Protein AF-A0A150GVY2-F1 (afdb_monomer_lite)

Foldseek 3Di:
DVQVVCQDPVNLVVVVVVPDDRCPPDRDDPDDVVVCVVCVVVVPPDPLVVVQVVVVPDDDDDDDDCPDPVCHPVVVVVSLQPRDHPCNVVVVPDDDDDD

pLDDT: mean 91.84, std 7.82, range [51.59, 98.06]

Secondary structure (DSSP, 8-state):
-HHHHHTSHHHHHHHHTTT----SSS---SS-HHHHHHHGGGTTS--HHHHHHHHHHS-------TT-STT-HHHHHHHHHT---TTHHHHHHSPP---

Structure (mmCIF, N/CA/C/O backbone):
data_AF-A0A150GVY2-F1
#
_entry.id   AF-A0A150GVY2-F1
#
loop_
_atom_site.group_PDB
_atom_site.id
_atom_site.type_symbol
_atom_site.label_atom_id
_atom_site.label_alt_id
_atom_site.label_comp_id
_atom_site.label_asym_id
_atom_site.label_entity_id
_atom_site.label_seq_id
_atom_site.pdbx_PDB_ins_code
_atom_site.Cartn_x
_atom_site.Cartn_y
_atom_site.Cartn_z
_atom_site.occupancy
_atom_site.B_iso_or_equiv
_atom_site.auth_seq_id
_atom_site.auth_comp_id
_atom_site.auth_asym_id
_atom_site.auth_atom_id
_atom_site.pdbx_PDB_model_num
ATOM 1 N N . MET A 1 1 ? -11.669 14.751 10.492 1.00 65.25 1 MET A N 1
ATOM 2 C CA . MET A 1 1 ? -13.156 14.677 10.525 1.00 65.25 1 MET A CA 1
ATOM 3 C C . MET A 1 1 ? -13.673 13.260 10.797 1.00 65.25 1 MET A C 1
ATOM 5 O O . MET A 1 1 ? -14.776 13.148 11.314 1.00 65.25 1 MET A O 1
ATOM 9 N N . ALA A 1 2 ? -12.895 12.198 10.540 1.00 89.19 2 ALA A N 1
ATOM 10 C CA . ALA A 1 2 ? -13.229 10.840 10.986 1.00 89.19 2 ALA A CA 1
ATOM 11 C C . ALA A 1 2 ? -13.054 10.657 12.506 1.00 89.19 2 ALA A C 1
ATOM 13 O O . ALA A 1 2 ? -13.892 10.038 13.151 1.00 89.19 2 ALA A O 1
ATOM 14 N N . ASP A 1 3 ? -12.035 11.286 13.090 1.00 93.75 3 ASP A N 1
ATOM 15 C CA . ASP A 1 3 ? -11.668 11.158 14.503 1.00 93.75 3 ASP A CA 1
ATOM 16 C C . ASP A 1 3 ? -12.805 11.542 15.436 1.00 93.75 3 ASP A C 1
ATOM 18 O O . ASP A 1 3 ? -13.230 10.768 16.289 1.00 93.75 3 ASP A O 1
ATOM 22 N N . ALA A 1 4 ? -13.354 12.738 15.233 1.00 94.25 4 ALA A N 1
ATOM 23 C CA . ALA A 1 4 ? -14.476 13.226 16.019 1.00 94.25 4 ALA A CA 1
ATOM 24 C C . ALA A 1 4 ? -15.708 12.319 15.881 1.00 94.25 4 ALA A C 1
ATOM 26 O O . ALA A 1 4 ? -16.406 12.095 16.864 1.00 94.25 4 ALA A O 1
ATOM 27 N N . TYR A 1 5 ? -15.959 11.779 14.683 1.00 94.81 5 TYR A N 1
ATOM 28 C CA . TYR A 1 5 ? -17.081 10.877 14.429 1.00 94.81 5 TYR A CA 1
ATOM 29 C C . TYR A 1 5 ? -16.915 9.541 15.167 1.00 94.81 5 TYR A C 1
ATOM 31 O O . TYR A 1 5 ? -17.815 9.123 15.890 1.00 94.81 5 TYR A O 1
ATOM 39 N N . LEU A 1 6 ? -15.740 8.913 15.065 1.00 93.12 6 LEU A N 1
ATOM 40 C CA . LEU A 1 6 ? -15.431 7.637 15.724 1.00 93.12 6 LEU A CA 1
ATOM 41 C C . LEU A 1 6 ? -15.375 7.753 17.255 1.00 93.12 6 LEU A C 1
ATOM 43 O O . LEU A 1 6 ? -15.538 6.764 17.968 1.00 93.12 6 LEU A O 1
ATOM 47 N N . ASN A 1 7 ? -15.219 8.971 17.772 1.00 92.19 7 ASN A N 1
ATOM 48 C CA . ASN A 1 7 ? -15.270 9.267 19.198 1.00 92.19 7 ASN A CA 1
ATOM 49 C C . ASN A 1 7 ? -16.679 9.549 19.746 1.00 92.19 7 ASN A C 1
ATOM 51 O O . ASN A 1 7 ? -16.833 9.696 20.958 1.00 92.19 7 ASN A O 1
ATOM 55 N N . GLN A 1 8 ? -17.720 9.586 18.909 1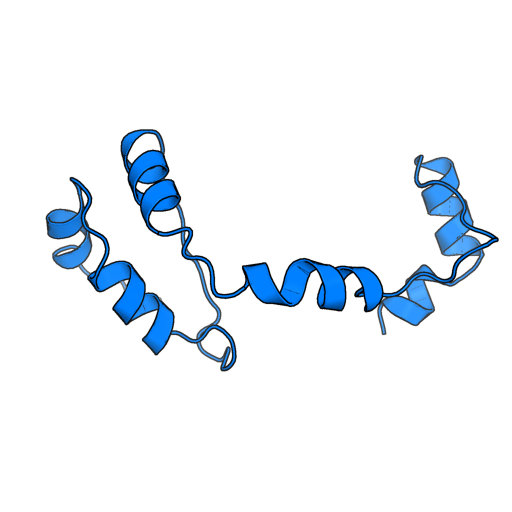.00 93.44 8 GLN A N 1
ATOM 56 C CA . GLN A 1 8 ? -19.092 9.740 19.389 1.00 93.44 8 GLN A CA 1
ATOM 57 C C . GLN A 1 8 ? -19.534 8.498 20.166 1.00 93.44 8 GLN A C 1
ATOM 59 O O . GLN A 1 8 ? -19.389 7.367 19.705 1.00 93.44 8 GLN A O 1
ATOM 64 N N . HIS A 1 9 ? -20.141 8.715 21.332 1.00 92.38 9 HIS A N 1
ATOM 65 C CA . HIS A 1 9 ? -20.577 7.639 22.223 1.00 92.38 9 HIS A CA 1
ATOM 66 C C . HIS A 1 9 ? -21.452 6.592 21.515 1.00 92.38 9 HIS A C 1
ATOM 68 O O . HIS A 1 9 ? -21.193 5.397 21.622 1.00 92.38 9 HIS A O 1
ATOM 74 N N . HIS A 1 10 ? -22.442 7.026 20.728 1.00 93.50 10 HIS A N 1
ATOM 75 C CA . HIS A 1 10 ? -23.320 6.094 20.018 1.00 93.50 10 HIS A CA 1
ATOM 76 C C . HIS A 1 10 ? -22.574 5.281 18.945 1.00 93.50 10 HIS A C 1
ATOM 78 O O . HIS A 1 10 ? -22.849 4.095 18.786 1.00 93.50 10 HIS A O 1
ATOM 84 N N . VAL A 1 11 ? -21.595 5.875 18.248 1.00 93.75 11 VAL A N 1
ATOM 85 C CA . VAL A 1 11 ? -20.758 5.168 17.261 1.00 93.75 11 VAL A CA 1
ATOM 86 C C . VAL A 1 11 ? -19.920 4.099 17.959 1.00 93.75 11 VAL A C 1
ATOM 88 O O . VAL A 1 11 ? -19.904 2.948 17.525 1.00 93.75 11 VAL A O 1
ATOM 91 N N . ARG A 1 12 ? -19.302 4.439 19.095 1.00 92.12 12 ARG A N 1
ATOM 92 C CA . ARG A 1 12 ? -18.543 3.482 19.911 1.00 92.12 12 ARG A CA 1
ATOM 93 C C . ARG A 1 12 ? -19.409 2.333 20.421 1.00 92.12 12 ARG A C 1
ATOM 95 O O . ARG A 1 12 ? -18.999 1.184 20.312 1.00 92.12 12 ARG A O 1
ATOM 102 N N . GLN A 1 13 ? -20.612 2.615 20.919 1.00 92.00 13 GLN A N 1
ATOM 103 C CA . GLN A 1 13 ? -21.542 1.576 21.372 1.00 92.00 13 GLN A CA 1
ATOM 104 C C . GLN A 1 13 ? -21.959 0.635 20.237 1.00 92.00 13 GLN A C 1
ATOM 106 O O . GLN A 1 13 ? -22.000 -0.581 20.429 1.00 92.00 13 GLN A O 1
ATOM 111 N N . MET A 1 14 ? -22.223 1.172 19.040 1.00 94.12 14 MET A N 1
ATOM 112 C CA . MET A 1 14 ? -22.542 0.343 17.876 1.00 94.12 14 MET A CA 1
ATOM 113 C C . MET A 1 14 ? -21.375 -0.566 17.480 1.00 94.12 14 MET A C 1
ATOM 115 O O . MET A 1 14 ? -21.593 -1.743 17.204 1.00 94.12 14 MET A O 1
ATOM 119 N N . LEU A 1 15 ? -20.144 -0.047 17.469 1.00 93.25 15 LEU A N 1
ATOM 120 C CA . LEU A 1 15 ? -18.948 -0.836 17.162 1.00 93.25 15 LEU A CA 1
ATOM 121 C C . LEU A 1 15 ? -18.648 -1.874 18.255 1.00 93.25 15 LEU A C 1
ATOM 123 O O . LEU A 1 15 ? -18.281 -3.004 17.932 1.00 93.25 15 LEU A O 1
ATOM 127 N N . ALA A 1 16 ? -18.897 -1.546 19.526 1.00 91.81 16 ALA A N 1
ATOM 128 C CA . ALA A 1 16 ? -18.785 -2.482 20.643 1.00 91.81 16 ALA A CA 1
ATOM 129 C C . ALA A 1 16 ? -19.743 -3.668 20.506 1.00 91.81 16 ALA A C 1
ATOM 131 O O . ALA A 1 16 ? -19.329 -4.818 20.648 1.00 91.81 16 ALA A O 1
ATOM 132 N N . ALA A 1 17 ? -20.987 -3.419 20.092 1.00 93.19 17 ALA A N 1
ATOM 133 C CA . ALA A 1 17 ? -21.937 -4.480 19.755 1.00 93.19 17 ALA A CA 1
ATOM 134 C C . ALA A 1 17 ? -21.501 -5.344 18.547 1.00 93.19 17 ALA A C 1
ATOM 136 O O . ALA A 1 17 ? -22.073 -6.408 18.310 1.00 93.19 17 ALA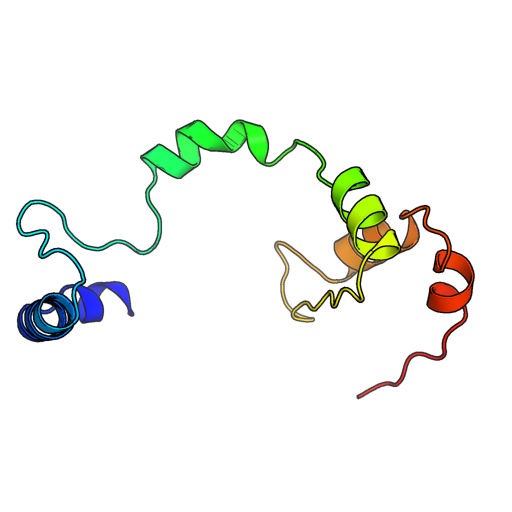 A O 1
ATOM 137 N N . LYS A 1 18 ? -20.497 -4.903 17.775 1.00 94.19 18 LYS A N 1
ATOM 138 C CA . LYS A 1 18 ? -19.877 -5.637 16.658 1.00 94.19 18 LYS A CA 1
ATOM 139 C C . LYS A 1 18 ? -18.505 -6.230 17.002 1.00 94.19 18 LYS A C 1
ATOM 141 O O . LYS A 1 18 ? -17.852 -6.766 16.112 1.00 94.19 18 LYS A O 1
ATOM 146 N N . GLY A 1 19 ? -18.090 -6.179 18.269 1.00 91.19 19 GLY A N 1
ATOM 147 C CA . GLY A 1 19 ? -16.858 -6.807 18.750 1.00 91.19 19 GLY A CA 1
ATOM 148 C C . GLY A 1 19 ? -15.621 -5.909 18.738 1.00 91.19 19 GLY A C 1
ATOM 149 O O . GLY A 1 19 ? -14.528 -6.405 18.997 1.00 91.19 19 GLY A O 1
ATOM 150 N N . VAL A 1 20 ? -15.761 -4.606 18.472 1.00 89.88 20 VAL A N 1
ATOM 151 C CA . VAL A 1 20 ? -14.669 -3.646 18.700 1.00 89.88 20 VAL A CA 1
ATOM 152 C C . VAL A 1 20 ? -14.602 -3.349 20.202 1.00 89.88 20 VAL A C 1
ATOM 154 O O . VAL A 1 20 ? -15.588 -2.853 20.740 1.00 89.8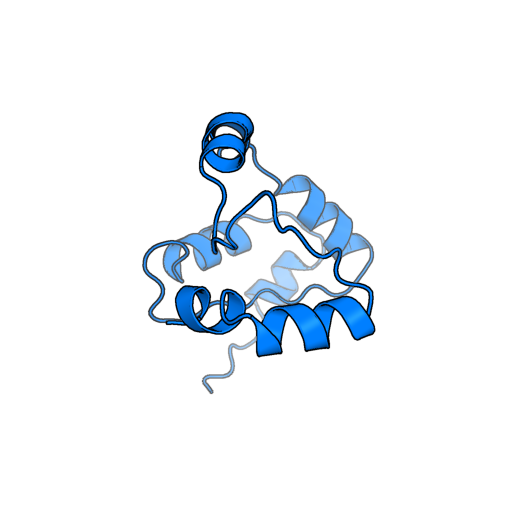8 20 VAL A O 1
ATOM 157 N N . PRO A 1 21 ? -13.497 -3.635 20.910 1.00 81.12 21 PRO A N 1
ATOM 158 C CA . PRO A 1 21 ? -13.438 -3.434 22.353 1.00 81.12 21 PRO A CA 1
ATOM 159 C C . PRO A 1 21 ? -13.801 -1.991 22.740 1.00 81.12 21 PRO A C 1
ATOM 161 O O . PRO A 1 21 ? -13.239 -1.052 22.168 1.00 81.12 21 PRO A O 1
ATOM 164 N N . PRO A 1 22 ? -14.731 -1.782 23.688 1.00 71.50 22 PRO A N 1
ATOM 165 C CA . PRO A 1 22 ? -15.027 -0.446 24.173 1.00 71.50 22 PRO A CA 1
ATOM 166 C C . PRO A 1 22 ? -13.820 0.066 24.960 1.00 71.50 22 PRO A C 1
ATOM 168 O O . PRO A 1 22 ? -13.499 -0.453 26.025 1.00 71.50 22 PRO A O 1
ATOM 171 N N . THR A 1 23 ? -13.136 1.085 24.445 1.00 68.56 23 THR A N 1
ATOM 172 C CA . THR A 1 23 ? -12.071 1.762 25.189 1.00 68.56 23 THR A CA 1
ATOM 173 C C . THR A 1 23 ? -12.648 3.014 25.841 1.00 68.56 23 THR A C 1
ATOM 175 O O . THR A 1 23 ? -12.675 4.094 25.249 1.00 68.56 23 THR A O 1
ATOM 178 N N . GLU A 1 24 ? -13.149 2.887 27.071 1.00 71.69 24 GLU A N 1
ATOM 179 C CA . GLU A 1 24 ? -13.443 4.070 27.898 1.00 71.69 24 GLU A CA 1
ATOM 180 C C . GLU A 1 24 ? -12.148 4.780 28.323 1.00 71.69 24 GLU A C 1
ATOM 182 O O . GLU A 1 24 ? -12.124 5.994 28.496 1.00 71.69 24 GLU A O 1
ATOM 187 N N . GLU A 1 25 ? -11.047 4.027 28.395 1.00 74.56 25 GLU A N 1
ATOM 188 C CA . GLU A 1 25 ? -9.737 4.490 28.859 1.00 74.56 25 GLU A CA 1
ATOM 189 C C . GLU A 1 25 ? -8.918 5.235 27.793 1.00 74.56 25 GLU A C 1
ATOM 191 O O . GLU A 1 25 ? -7.959 5.925 28.135 1.00 74.56 25 GLU A O 1
ATOM 196 N N . ARG A 1 26 ? -9.267 5.114 26.502 1.00 81.62 26 ARG A N 1
ATOM 197 C CA . ARG A 1 26 ? -8.548 5.786 25.407 1.00 81.62 26 ARG A CA 1
ATOM 198 C C . ARG A 1 26 ? -9.482 6.384 24.364 1.00 81.62 26 ARG A C 1
ATOM 200 O O . ARG A 1 26 ? -10.506 5.809 23.987 1.00 81.62 26 ARG A O 1
ATOM 207 N N . VAL A 1 27 ? -9.108 7.573 23.902 1.00 89.44 27 VAL A N 1
ATOM 208 C CA . VAL A 1 27 ? -9.748 8.261 22.779 1.00 89.44 27 VAL A CA 1
ATOM 209 C C . VAL A 1 27 ? -9.244 7.636 21.480 1.00 89.44 27 VAL A C 1
ATOM 211 O O . VAL A 1 27 ? -8.073 7.288 21.387 1.00 89.44 27 VAL A O 1
ATOM 214 N N . TRP A 1 28 ? -10.125 7.458 20.496 1.00 91.31 28 TRP A N 1
ATOM 215 C CA . TRP A 1 28 ? -9.708 7.038 19.164 1.00 91.31 28 TRP A CA 1
ATOM 216 C C . TRP A 1 28 ? -8.898 8.163 18.519 1.00 91.31 28 TRP A C 1
ATOM 218 O O . TRP A 1 28 ? -9.337 9.317 18.516 1.00 91.31 28 TRP A O 1
ATOM 228 N N . GLU A 1 29 ? -7.766 7.814 17.928 1.00 92.56 29 GLU A N 1
ATOM 229 C CA . GLU A 1 29 ? -6.945 8.685 17.092 1.00 92.56 29 GLU A CA 1
ATOM 230 C C . GLU A 1 29 ? -6.571 7.944 15.807 1.00 92.56 29 GLU A C 1
ATOM 232 O O . GLU A 1 29 ? -6.505 6.713 15.791 1.00 92.56 29 GLU A O 1
ATOM 237 N N . SER A 1 30 ? -6.365 8.677 14.710 1.00 93.75 30 SER A N 1
ATOM 238 C CA . SER A 1 30 ? -6.086 8.054 13.411 1.00 93.75 30 SER A CA 1
ATOM 239 C C . SER A 1 30 ? -4.711 7.388 13.344 1.00 93.75 30 SER A C 1
ATOM 241 O O . SER A 1 30 ? -4.550 6.413 12.613 1.00 93.75 30 SER A O 1
ATOM 243 N N . CYS A 1 31 ? -3.736 7.924 14.084 1.00 94.44 31 CYS A N 1
ATOM 244 C CA . CYS A 1 31 ? -2.358 7.446 14.140 1.00 94.44 31 CYS A CA 1
ATOM 245 C C . CYS A 1 31 ? -1.819 7.590 15.569 1.00 94.44 31 CYS A C 1
ATOM 247 O O . CYS A 1 31 ? -1.973 8.652 16.170 1.00 94.44 31 CYS A O 1
ATOM 249 N N . ASP A 1 32 ? -1.146 6.553 16.066 1.00 94.06 32 ASP A N 1
ATOM 250 C CA . ASP A 1 32 ? -0.506 6.542 17.384 1.00 94.06 32 ASP A CA 1
ATOM 251 C C . ASP A 1 32 ? 0.956 7.014 17.267 1.00 94.06 32 ASP A C 1
ATOM 253 O O . ASP A 1 32 ? 1.762 6.435 16.531 1.00 94.06 32 ASP A O 1
ATOM 257 N N . LYS A 1 33 ? 1.304 8.083 17.993 1.00 95.56 33 LYS A N 1
ATOM 258 C CA . LYS A 1 33 ? 2.652 8.680 17.960 1.00 95.56 33 LYS A CA 1
ATOM 259 C C . LYS A 1 33 ? 3.714 7.821 18.637 1.00 95.56 33 LYS A C 1
ATOM 261 O O . LYS A 1 33 ? 4.888 7.932 18.299 1.00 95.56 33 LYS A O 1
ATOM 266 N N . GLU A 1 34 ? 3.347 7.033 19.640 1.00 96.44 34 GLU A N 1
ATOM 267 C CA . GLU A 1 34 ? 4.285 6.139 20.315 1.00 96.44 34 GLU A CA 1
ATOM 268 C C . GLU A 1 34 ? 4.721 5.036 19.351 1.00 96.44 34 GLU A C 1
ATOM 270 O O . GLU A 1 34 ? 5.919 4.800 19.192 1.00 96.44 34 GLU A O 1
ATOM 275 N N . VAL A 1 35 ? 3.763 4.441 18.633 1.00 96.19 35 VAL A N 1
ATOM 276 C CA . VAL A 1 35 ? 4.044 3.441 17.594 1.00 96.19 35 VAL A CA 1
ATOM 277 C C . VAL A 1 35 ? 4.905 4.031 16.475 1.00 96.19 35 VAL A C 1
ATOM 279 O O . VAL A 1 35 ? 5.896 3.409 16.091 1.00 96.19 35 VAL A O 1
ATOM 282 N N . ASP A 1 36 ? 4.571 5.232 15.993 1.00 96.56 36 ASP A N 1
ATOM 283 C CA . ASP A 1 36 ? 5.353 5.943 14.970 1.00 96.56 36 ASP A CA 1
ATOM 284 C C . ASP A 1 36 ? 6.811 6.156 15.409 1.00 96.56 36 ASP A C 1
ATOM 286 O O . ASP A 1 36 ? 7.747 5.813 14.688 1.00 96.56 36 ASP A O 1
ATOM 290 N N . ASN A 1 37 ? 7.028 6.610 16.647 1.00 97.25 37 ASN A N 1
ATOM 291 C CA . ASN A 1 37 ? 8.373 6.812 17.186 1.00 97.25 37 ASN A CA 1
ATOM 292 C C . ASN A 1 37 ? 9.160 5.501 17.331 1.00 97.25 37 ASN A C 1
ATOM 294 O O . ASN A 1 37 ? 10.350 5.459 17.017 1.00 97.25 37 ASN A O 1
ATOM 298 N N . VAL A 1 38 ? 8.520 4.431 17.815 1.00 98.06 38 VAL A N 1
ATOM 299 C CA . VAL A 1 38 ? 9.182 3.133 18.028 1.00 98.06 38 VAL A CA 1
ATOM 300 C C . VAL A 1 38 ? 9.576 2.485 16.698 1.00 98.06 38 VAL A C 1
ATOM 302 O O . VAL A 1 38 ? 10.664 1.917 16.597 1.00 98.06 38 VAL A O 1
ATOM 305 N N . LEU A 1 39 ? 8.722 2.587 15.675 1.00 97.38 39 LEU A N 1
ATOM 306 C CA . LEU A 1 39 ? 8.939 1.965 14.364 1.00 97.38 39 LEU A CA 1
ATOM 307 C C . LEU A 1 39 ? 9.567 2.905 13.326 1.00 97.38 39 LEU A C 1
ATOM 309 O O . LEU A 1 39 ? 9.891 2.462 12.226 1.00 97.38 39 LEU A O 1
ATOM 313 N N . GLY A 1 40 ? 9.810 4.176 13.652 1.00 96.50 40 GLY A N 1
ATOM 314 C CA . GLY A 1 40 ? 10.320 5.164 12.696 1.00 96.50 40 GLY A CA 1
ATOM 315 C C . GLY A 1 40 ? 11.646 4.763 12.038 1.00 96.50 40 GLY A C 1
ATOM 316 O O . GLY A 1 40 ? 11.877 5.034 10.860 1.00 96.50 40 GLY A O 1
ATOM 317 N N . HIS A 1 41 ? 12.506 4.030 12.752 1.00 95.19 41 HIS A N 1
ATOM 318 C CA . HIS A 1 41 ? 13.759 3.509 12.193 1.00 95.19 41 HIS A CA 1
ATOM 319 C C . HIS A 1 41 ? 13.567 2.392 11.152 1.00 95.19 41 HIS A C 1
ATOM 321 O O . HIS A 1 41 ? 14.484 2.129 10.368 1.00 95.19 41 HIS A O 1
ATOM 327 N N . ASP A 1 42 ? 12.406 1.738 11.117 1.00 96.81 42 ASP A N 1
ATOM 328 C CA . ASP A 1 42 ? 12.106 0.678 10.154 1.00 96.81 42 ASP A CA 1
ATOM 329 C C . ASP A 1 42 ? 11.730 1.227 8.776 1.00 96.81 42 ASP A C 1
ATOM 331 O O . ASP A 1 42 ? 11.922 0.526 7.785 1.00 96.81 42 ASP A O 1
ATOM 335 N N . VAL A 1 43 ? 11.301 2.492 8.683 1.00 93.19 43 VAL A N 1
ATOM 336 C CA . VAL A 1 43 ? 10.907 3.149 7.420 1.00 93.19 43 VAL A CA 1
ATOM 337 C C . VAL A 1 43 ? 12.009 3.065 6.359 1.00 93.19 43 VAL A C 1
ATOM 339 O O . VAL A 1 43 ? 11.736 2.868 5.177 1.00 93.19 43 VAL A O 1
ATOM 342 N N . MET A 1 44 ? 13.275 3.158 6.775 1.00 92.50 44 MET A N 1
ATOM 343 C CA . MET A 1 44 ? 14.418 3.122 5.858 1.00 92.50 44 MET A CA 1
ATOM 344 C C . MET A 1 44 ? 14.892 1.703 5.507 1.00 92.50 44 MET A C 1
ATOM 346 O O . MET A 1 44 ? 15.800 1.544 4.686 1.00 92.50 44 MET A O 1
ATOM 350 N N . LYS A 1 45 ? 14.311 0.654 6.100 1.00 95.44 45 LYS A N 1
ATOM 351 C CA . LYS A 1 45 ? 14.671 -0.736 5.794 1.00 95.44 45 LYS A CA 1
ATOM 352 C C . LYS A 1 45 ? 13.946 -1.186 4.528 1.00 95.44 45 LYS A C 1
ATOM 354 O O . LYS A 1 45 ? 12.723 -1.175 4.443 1.00 95.44 45 LYS A O 1
ATOM 359 N N . SER A 1 46 ? 14.709 -1.609 3.522 1.00 93.31 46 SER A N 1
ATOM 360 C CA . SER A 1 46 ? 14.126 -2.005 2.239 1.00 93.31 46 SER A CA 1
ATOM 361 C C . SER A 1 46 ? 13.386 -3.343 2.324 1.00 93.31 46 SER A C 1
ATOM 363 O O . SER A 1 46 ? 13.955 -4.344 2.749 1.00 93.31 46 SER A O 1
ATOM 365 N N . VAL A 1 47 ? 12.157 -3.380 1.802 1.00 94.12 47 VAL A N 1
ATOM 366 C CA . VAL A 1 47 ? 11.366 -4.611 1.583 1.00 94.12 47 VAL A CA 1
ATOM 367 C C . VAL A 1 47 ? 11.449 -5.127 0.139 1.00 94.12 47 VAL A C 1
ATOM 369 O O . VAL A 1 47 ? 10.709 -6.025 -0.256 1.00 94.12 47 VAL A O 1
ATOM 372 N N . LYS A 1 48 ? 12.351 -4.562 -0.676 1.00 94.19 48 LYS A N 1
ATOM 373 C CA . LYS A 1 48 ? 12.474 -4.848 -2.115 1.00 94.19 48 LYS A CA 1
ATOM 374 C C . LYS A 1 48 ? 12.620 -6.340 -2.429 1.00 94.19 48 LYS A C 1
ATOM 376 O O . LYS A 1 48 ? 11.990 -6.821 -3.367 1.00 94.19 48 LYS A O 1
ATOM 381 N N . SER A 1 49 ? 13.432 -7.065 -1.659 1.00 94.56 49 SER A N 1
ATOM 382 C CA . SER A 1 49 ? 13.637 -8.508 -1.843 1.00 94.56 49 SER A CA 1
ATOM 383 C C . SER A 1 49 ? 12.348 -9.303 -1.643 1.00 94.56 49 SER A C 1
ATOM 385 O O . SER A 1 49 ? 12.028 -10.153 -2.465 1.00 94.56 49 SER A O 1
ATOM 387 N N . LEU A 1 50 ? 11.555 -8.954 -0.628 1.00 96.31 50 LEU A N 1
ATOM 388 C CA . LEU A 1 50 ? 10.290 -9.631 -0.334 1.00 96.31 50 LEU A CA 1
ATOM 389 C C . LEU A 1 50 ? 9.287 -9.481 -1.483 1.00 96.31 50 LEU A C 1
ATOM 391 O O . LEU A 1 50 ? 8.535 -10.405 -1.780 1.00 96.31 50 LEU A O 1
ATOM 395 N N . VAL A 1 51 ? 9.288 -8.335 -2.172 1.00 96.69 51 VAL A N 1
ATOM 396 C CA . VAL A 1 51 ? 8.427 -8.133 -3.347 1.00 96.69 51 VAL A CA 1
ATOM 397 C C . VAL A 1 51 ? 8.872 -8.999 -4.527 1.00 96.69 51 VAL A C 1
ATOM 399 O O . VAL A 1 51 ? 8.024 -9.526 -5.242 1.00 96.69 51 VAL A O 1
ATOM 402 N N . ILE A 1 52 ? 10.178 -9.203 -4.716 1.00 96.88 52 ILE A N 1
ATOM 403 C CA . ILE A 1 52 ? 10.704 -10.110 -5.751 1.00 96.88 52 ILE A CA 1
ATOM 404 C C . ILE A 1 52 ? 10.275 -11.560 -5.466 1.00 96.88 52 ILE A C 1
ATOM 406 O O . ILE A 1 52 ? 9.838 -12.265 -6.383 1.00 96.88 52 ILE A O 1
ATOM 410 N N . ASP A 1 53 ? 10.323 -11.980 -4.201 1.00 96.62 53 ASP A N 1
ATOM 411 C CA . ASP A 1 53 ? 9.852 -13.303 -3.781 1.00 96.62 53 ASP A CA 1
ATOM 412 C C . ASP A 1 53 ? 8.344 -13.460 -4.039 1.00 96.62 53 ASP A C 1
ATOM 414 O O . ASP A 1 53 ? 7.901 -14.462 -4.606 1.00 96.62 53 ASP A O 1
ATOM 418 N N . LEU A 1 54 ? 7.547 -12.436 -3.707 1.00 97.31 54 LEU A N 1
ATOM 419 C CA . LEU A 1 54 ? 6.104 -12.423 -3.963 1.00 97.31 54 LEU A CA 1
ATOM 420 C C . LEU A 1 54 ? 5.772 -12.510 -5.455 1.00 97.31 54 LEU A C 1
ATOM 422 O O . LEU A 1 54 ? 4.907 -13.301 -5.831 1.00 97.31 54 LEU A O 1
ATOM 426 N N . LEU A 1 55 ? 6.474 -11.752 -6.302 1.00 96.75 55 LEU A N 1
ATOM 427 C CA . LEU A 1 55 ? 6.302 -11.773 -7.760 1.00 96.75 55 LEU A CA 1
ATOM 428 C C . LEU A 1 55 ? 6.598 -13.149 -8.372 1.00 96.75 55 LEU A C 1
ATOM 430 O O . LEU A 1 55 ? 6.052 -13.486 -9.421 1.00 96.75 55 LEU A O 1
ATOM 434 N N . SER A 1 56 ? 7.430 -13.959 -7.713 1.00 95.56 56 SER A N 1
ATOM 435 C CA . SER A 1 56 ? 7.713 -15.338 -8.129 1.00 95.56 56 SER A CA 1
ATOM 436 C C . SER A 1 56 ? 6.602 -16.322 -7.740 1.00 95.56 56 SER A C 1
ATOM 438 O O . SER A 1 56 ? 6.552 -17.430 -8.271 1.00 95.56 56 SER A O 1
ATOM 440 N N . TYR A 1 57 ? 5.706 -15.932 -6.828 1.00 97.00 57 TYR A N 1
ATOM 441 C CA . TYR A 1 57 ? 4.669 -16.802 -6.273 1.00 97.00 57 TYR A CA 1
ATOM 442 C C . TYR A 1 57 ? 3.249 -16.428 -6.718 1.00 97.00 57 TYR A C 1
ATOM 444 O O . TYR A 1 57 ? 2.431 -17.319 -6.957 1.00 97.00 57 TYR A O 1
ATOM 452 N N . LYS A 1 58 ? 2.923 -15.130 -6.820 1.00 97.00 58 LYS A N 1
ATOM 453 C CA . LYS A 1 58 ? 1.576 -14.640 -7.158 1.00 97.00 58 LYS A CA 1
ATOM 454 C C . LYS A 1 58 ? 1.602 -13.334 -7.963 1.00 97.00 58 LYS A C 1
ATOM 456 O O . LYS A 1 58 ? 2.558 -12.571 -7.866 1.00 97.00 58 LYS A O 1
ATOM 461 N N . PRO A 1 59 ? 0.520 -13.023 -8.703 1.00 96.19 59 PRO A N 1
ATOM 462 C CA . PRO A 1 59 ? 0.324 -11.695 -9.277 1.00 96.19 59 PRO A CA 1
ATOM 463 C C . PRO A 1 59 ? 0.283 -10.608 -8.191 1.00 96.19 59 PRO A C 1
ATOM 465 O O . PRO A 1 59 ? -0.395 -10.774 -7.176 1.00 96.19 59 PRO A O 1
ATOM 468 N N . VAL A 1 60 ? 0.970 -9.488 -8.432 1.00 96.25 60 VAL A N 1
ATOM 469 C CA . VAL A 1 60 ? 1.027 -8.321 -7.537 1.00 96.25 60 VAL A CA 1
ATOM 470 C C . VAL A 1 60 ? 0.536 -7.085 -8.293 1.00 96.25 60 VAL A C 1
ATOM 472 O O . VAL A 1 60 ? 0.971 -6.838 -9.417 1.00 96.25 60 VAL A O 1
ATOM 475 N N . LEU A 1 61 ? -0.358 -6.307 -7.676 1.00 95.50 61 LEU A N 1
ATOM 476 C CA . LEU A 1 61 ? -0.807 -5.006 -8.176 1.00 95.50 61 LEU A CA 1
ATOM 477 C C . LEU A 1 61 ? -0.188 -3.897 -7.322 1.00 95.50 61 LEU A C 1
ATOM 479 O O . LEU A 1 61 ? -0.436 -3.837 -6.121 1.00 95.50 61 LEU A O 1
ATOM 483 N N . LEU A 1 62 ? 0.573 -3.010 -7.960 1.00 93.62 62 LEU A N 1
ATOM 484 C CA . LEU A 1 62 ? 1.030 -1.750 -7.377 1.00 93.62 62 LEU A CA 1
ATOM 485 C C . LEU A 1 62 ? 0.194 -0.624 -7.987 1.00 93.62 62 LEU A C 1
ATOM 487 O O . LEU A 1 62 ? 0.080 -0.539 -9.210 1.00 93.62 62 LEU A O 1
ATOM 491 N N . TYR A 1 63 ? -0.419 0.199 -7.143 1.00 93.88 63 TYR A N 1
ATOM 492 C CA . TYR A 1 63 ? -1.208 1.352 -7.561 1.00 93.88 63 TYR A CA 1
ATOM 493 C C . TYR A 1 63 ? -0.834 2.563 -6.708 1.00 93.88 63 TYR A C 1
ATOM 495 O O . TYR A 1 63 ? -0.578 2.427 -5.513 1.00 93.88 63 TYR A O 1
ATOM 503 N N . GLN A 1 64 ? -0.838 3.747 -7.316 1.00 94.38 64 GLN A N 1
ATOM 504 C CA . GLN A 1 64 ? -0.571 5.006 -6.628 1.00 94.38 64 GLN A CA 1
ATOM 505 C C . GLN A 1 64 ? -1.434 6.136 -7.190 1.00 94.38 64 GLN A C 1
ATOM 507 O O . GLN A 1 64 ? -1.873 6.095 -8.343 1.00 94.38 64 GLN A O 1
ATOM 512 N N . GLY A 1 65 ? -1.664 7.166 -6.377 1.00 94.50 65 GLY A N 1
ATOM 513 C CA . GLY A 1 65 ? -2.285 8.404 -6.833 1.00 94.50 65 GLY A CA 1
ATOM 514 C C . GLY A 1 65 ? -1.290 9.254 -7.623 1.00 94.50 65 GLY A C 1
ATOM 515 O O . GLY A 1 65 ? -0.180 9.499 -7.165 1.00 94.50 65 GLY A O 1
ATOM 516 N N . GLN A 1 66 ? -1.690 9.761 -8.791 1.00 94.06 66 GLN A N 1
ATOM 517 C CA . GLN A 1 66 ? -0.803 10.577 -9.639 1.00 94.06 66 GLN A CA 1
ATOM 518 C C . GLN A 1 66 ? -0.391 11.927 -9.016 1.00 94.06 66 GLN A C 1
ATOM 520 O O . GLN A 1 66 ? 0.571 12.541 -9.466 1.00 94.06 66 GLN A O 1
ATOM 525 N N . TRP A 1 67 ? -1.123 12.379 -7.992 1.00 95.00 67 TRP A N 1
ATOM 526 C CA . TRP A 1 67 ? -0.915 13.651 -7.288 1.00 95.00 67 TRP A CA 1
ATOM 527 C C . TRP A 1 67 ? -0.358 13.476 -5.868 1.00 95.00 67 TRP A C 1
ATOM 529 O O . TRP A 1 67 ? -0.289 14.448 -5.120 1.00 95.00 67 TRP A O 1
ATOM 539 N N . ASP A 1 68 ? 0.003 12.253 -5.479 1.00 95.38 68 ASP A N 1
ATOM 540 C CA . ASP A 1 68 ? 0.651 12.000 -4.195 1.00 95.38 68 ASP A CA 1
ATOM 541 C C . ASP A 1 68 ? 2.113 12.466 -4.265 1.00 95.38 68 ASP A C 1
ATOM 543 O O . ASP A 1 68 ? 2.873 12.024 -5.126 1.00 95.38 68 ASP A O 1
ATOM 547 N N . ALA A 1 69 ? 2.497 13.401 -3.397 1.00 92.56 69 ALA A N 1
ATOM 548 C CA . ALA A 1 69 ? 3.863 13.911 -3.330 1.00 92.56 69 ALA A CA 1
ATOM 549 C C . ALA A 1 69 ? 4.749 13.098 -2.374 1.00 92.56 69 ALA A C 1
ATOM 551 O O . ALA A 1 69 ? 5.964 13.073 -2.557 1.00 92.56 69 ALA A O 1
ATOM 552 N N . GLU A 1 70 ? 4.159 12.442 -1.373 1.00 92.44 70 GLU A N 1
ATOM 553 C CA . GLU A 1 70 ? 4.884 11.697 -0.342 1.00 92.44 70 GLU A CA 1
ATOM 554 C C . GLU A 1 70 ? 5.404 10.370 -0.906 1.00 92.44 70 GLU A C 1
ATOM 556 O O . GLU A 1 70 ? 6.592 10.061 -0.807 1.00 92.44 70 GLU A O 1
ATOM 561 N N . CYS A 1 71 ? 4.538 9.647 -1.620 1.00 91.44 71 CYS A N 1
ATOM 562 C CA . CYS A 1 71 ? 4.835 8.367 -2.264 1.00 91.44 71 CYS A CA 1
ATOM 563 C C . CYS A 1 71 ? 4.663 8.456 -3.789 1.00 91.44 71 CYS A C 1
ATOM 565 O O . CYS A 1 71 ? 4.007 7.622 -4.412 1.00 91.44 71 CYS A O 1
ATOM 567 N N . GLY A 1 72 ? 5.211 9.507 -4.399 1.00 91.94 72 GLY A N 1
ATOM 568 C CA . GLY A 1 72 ? 4.841 9.899 -5.758 1.00 91.94 72 GLY A CA 1
ATOM 569 C C . GLY A 1 72 ? 5.211 8.949 -6.900 1.00 91.94 72 GLY A C 1
ATOM 570 O O . GLY A 1 72 ? 5.929 7.957 -6.762 1.00 91.94 72 GLY A O 1
ATOM 571 N N . VAL A 1 73 ? 4.710 9.290 -8.090 1.00 93.19 73 VAL A N 1
ATOM 572 C CA . VAL A 1 73 ? 4.862 8.479 -9.312 1.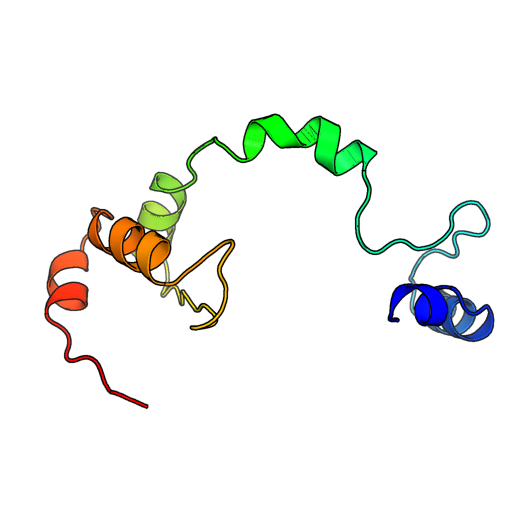00 93.19 73 VAL A CA 1
ATOM 573 C C . VAL A 1 73 ? 6.330 8.276 -9.684 1.00 93.19 73 VAL A C 1
ATOM 575 O O . VAL A 1 73 ? 6.728 7.164 -10.003 1.00 93.19 73 VAL A O 1
AT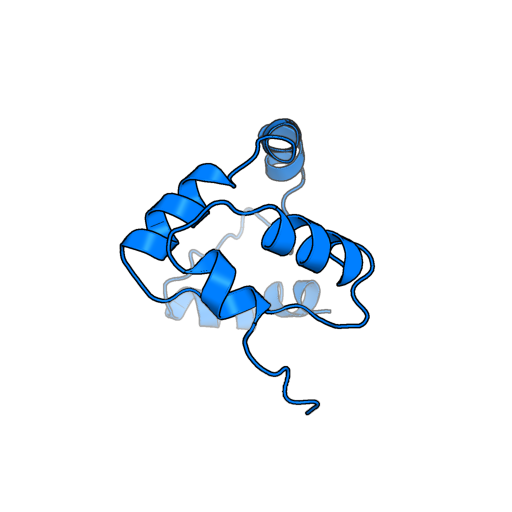OM 578 N N . GLY A 1 74 ? 7.152 9.327 -9.602 1.00 93.19 74 GLY A N 1
ATOM 579 C CA . GLY A 1 74 ? 8.560 9.251 -10.000 1.00 93.19 74 GLY A CA 1
ATOM 580 C C . GLY A 1 74 ? 9.389 8.286 -9.146 1.00 93.19 74 GLY A C 1
ATOM 581 O O . GLY A 1 74 ? 10.221 7.559 -9.688 1.00 93.19 74 GLY A O 1
ATOM 582 N N . SER A 1 75 ? 9.154 8.243 -7.828 1.00 93.31 75 SER A N 1
ATOM 583 C CA . SER A 1 75 ? 9.868 7.324 -6.931 1.00 93.31 75 SER A CA 1
ATOM 584 C C . SER A 1 75 ? 9.427 5.877 -7.147 1.00 93.31 75 SER A C 1
ATOM 586 O O . SER A 1 75 ? 10.279 4.993 -7.232 1.00 93.31 75 SER A O 1
ATOM 588 N N . ASN A 1 76 ? 8.123 5.637 -7.317 1.00 94.56 76 ASN A N 1
ATOM 589 C CA . ASN A 1 76 ? 7.593 4.308 -7.622 1.00 94.56 76 ASN A CA 1
ATOM 590 C C . ASN A 1 76 ? 8.066 3.794 -8.987 1.00 94.56 76 ASN A C 1
ATOM 592 O O . ASN A 1 76 ? 8.566 2.674 -9.061 1.00 94.56 76 ASN A O 1
ATOM 596 N N . ASP A 1 77 ? 7.990 4.603 -10.047 1.00 93.06 77 ASP A N 1
ATOM 597 C CA . ASP A 1 77 ? 8.447 4.218 -11.389 1.00 93.06 77 ASP A CA 1
ATOM 598 C C . ASP A 1 77 ? 9.939 3.843 -11.381 1.00 93.06 77 ASP A C 1
ATOM 600 O O . ASP A 1 77 ? 10.328 2.808 -11.930 1.00 93.06 77 ASP A O 1
ATOM 604 N N . ALA A 1 78 ? 10.777 4.640 -10.706 1.00 94.50 78 ALA A N 1
ATOM 605 C CA . ALA A 1 78 ? 12.200 4.348 -10.555 1.00 94.50 78 ALA A CA 1
ATOM 606 C C . ALA A 1 78 ? 12.447 3.061 -9.749 1.00 94.50 78 ALA A C 1
ATOM 608 O O . ALA A 1 78 ? 13.296 2.245 -10.118 1.00 94.50 78 ALA A O 1
ATOM 609 N N . TRP A 1 79 ? 11.698 2.852 -8.663 1.00 95.25 79 TRP A N 1
ATOM 610 C CA . TRP A 1 79 ? 11.829 1.667 -7.821 1.00 95.25 79 TRP A CA 1
ATOM 611 C C . TRP A 1 79 ? 11.398 0.385 -8.550 1.00 95.25 79 TRP A C 1
ATOM 613 O O . TRP A 1 79 ? 12.152 -0.591 -8.543 1.00 95.25 79 TRP A O 1
ATOM 623 N N . ILE A 1 80 ? 10.252 0.401 -9.245 1.00 94.75 80 ILE A N 1
ATOM 624 C CA . ILE A 1 80 ? 9.750 -0.716 -10.066 1.00 94.75 80 ILE A CA 1
ATOM 625 C C . ILE A 1 80 ? 10.735 -1.020 -11.202 1.00 94.75 80 ILE A C 1
ATOM 627 O O . ILE A 1 80 ? 11.083 -2.181 -11.432 1.00 94.75 80 ILE A O 1
ATOM 631 N N . GLY A 1 81 ? 11.238 0.023 -11.872 1.00 93.50 81 GLY A N 1
ATOM 632 C CA . GLY A 1 81 ? 12.250 -0.086 -12.923 1.00 93.50 81 GLY A CA 1
ATOM 633 C C . GLY A 1 81 ? 13.567 -0.713 -12.451 1.00 93.50 81 GLY A C 1
ATOM 634 O O . GLY A 1 81 ? 14.280 -1.322 -13.241 1.00 93.50 81 GLY A O 1
ATOM 635 N N . ALA A 1 82 ? 13.879 -0.627 -11.156 1.00 93.69 82 ALA A N 1
ATOM 636 C CA . ALA A 1 82 ? 15.071 -1.228 -10.566 1.00 93.69 82 ALA A CA 1
ATOM 637 C C . ALA A 1 82 ? 14.844 -2.644 -9.994 1.00 93.69 82 ALA A C 1
ATOM 639 O O . ALA A 1 82 ? 15.792 -3.241 -9.465 1.00 93.69 82 ALA A O 1
ATOM 640 N N . LEU A 1 83 ? 13.618 -3.185 -10.013 1.00 94.88 83 LEU A N 1
ATOM 641 C CA . LEU A 1 83 ? 13.333 -4.541 -9.531 1.00 94.88 83 LEU A CA 1
ATOM 642 C C . LEU A 1 83 ? 13.928 -5.590 -10.473 1.00 94.88 83 LEU A C 1
ATOM 644 O O . LEU A 1 83 ? 13.621 -5.606 -11.659 1.00 94.88 83 LEU A O 1
ATOM 648 N N . GLN A 1 84 ? 14.700 -6.530 -9.932 1.00 94.69 84 GLN A N 1
ATOM 649 C CA . GLN A 1 84 ? 15.212 -7.662 -10.702 1.00 94.69 84 GLN A CA 1
ATOM 650 C C . GLN A 1 84 ? 14.366 -8.900 -10.421 1.00 94.69 84 GLN A C 1
ATOM 652 O O . GLN A 1 84 ? 14.547 -9.569 -9.410 1.00 94.69 84 GLN A O 1
ATOM 657 N N . TRP A 1 85 ? 13.416 -9.175 -11.312 1.00 96.00 85 TRP A N 1
ATOM 658 C CA . TRP A 1 85 ? 12.523 -10.331 -11.242 1.00 96.00 85 TRP A CA 1
ATOM 659 C C . TRP A 1 85 ? 12.304 -10.920 -12.641 1.00 96.00 85 TRP A C 1
ATOM 661 O O . TRP A 1 85 ? 12.553 -10.258 -13.651 1.00 96.00 85 TRP A O 1
ATOM 671 N N . SER A 1 86 ? 11.848 -12.171 -12.717 1.00 95.56 86 SER A N 1
ATOM 672 C CA . SER A 1 86 ? 11.795 -12.949 -13.967 1.00 95.56 86 SER A CA 1
ATOM 673 C C . SER A 1 86 ? 10.955 -12.307 -15.078 1.00 95.56 86 SER A C 1
ATOM 675 O O . SER A 1 86 ? 11.314 -12.397 -16.250 1.00 95.56 86 SER A O 1
ATOM 677 N N . GLY A 1 87 ? 9.866 -11.621 -14.732 1.00 95.19 87 GLY A N 1
ATOM 678 C CA . GLY A 1 87 ? 8.999 -10.932 -15.689 1.00 95.19 87 GLY A CA 1
ATOM 679 C C . GLY A 1 87 ? 9.360 -9.469 -15.948 1.00 95.19 87 GLY A C 1
ATOM 680 O O . GLY A 1 87 ? 8.627 -8.804 -16.679 1.00 95.19 87 GLY A O 1
ATOM 681 N N . HIS A 1 88 ? 10.476 -8.958 -15.410 1.00 95.50 88 HIS A N 1
ATOM 682 C CA . HIS A 1 88 ? 10.850 -7.545 -15.530 1.00 95.50 88 HIS A CA 1
ATOM 683 C C . HIS A 1 88 ? 10.913 -7.070 -16.990 1.00 95.50 88 HIS A C 1
ATOM 685 O O . HIS A 1 88 ? 10.339 -6.040 -17.332 1.00 95.50 88 HIS A O 1
ATOM 691 N N . GLY A 1 89 ? 11.550 -7.843 -17.876 1.00 95.12 89 GLY A N 1
ATOM 692 C CA . GLY A 1 89 ? 11.651 -7.480 -19.294 1.00 95.12 89 GLY A CA 1
ATOM 693 C C . GLY A 1 89 ? 10.288 -7.398 -19.989 1.00 95.12 89 GLY A C 1
ATOM 694 O O . GLY A 1 89 ? 10.034 -6.459 -20.739 1.00 95.12 89 GLY A O 1
ATOM 695 N N . GLY A 1 90 ? 9.387 -8.341 -19.693 1.00 95.06 90 GLY A N 1
ATOM 696 C CA . GLY A 1 90 ? 8.029 -8.343 -20.239 1.00 95.06 90 GLY A CA 1
ATOM 697 C C . GLY A 1 90 ? 7.187 -7.180 -19.719 1.00 95.06 90 GLY A C 1
ATOM 698 O O . GLY A 1 90 ? 6.458 -6.562 -20.487 1.00 95.06 90 GLY A O 1
ATOM 699 N N . PHE A 1 91 ? 7.331 -6.842 -18.437 1.00 93.81 91 PHE A N 1
ATOM 700 C CA . PHE A 1 91 ? 6.660 -5.697 -17.829 1.00 93.81 91 PHE A CA 1
ATOM 701 C C . PHE A 1 91 ? 7.117 -4.372 -18.449 1.00 93.81 91 PHE A C 1
ATOM 703 O O . PHE A 1 91 ? 6.284 -3.569 -18.856 1.00 93.81 91 PHE A O 1
ATOM 710 N N . THR A 1 92 ? 8.429 -4.171 -18.592 1.00 92.12 92 THR A N 1
ATOM 711 C CA . THR A 1 92 ? 8.996 -2.946 -19.177 1.00 92.12 92 THR A CA 1
ATOM 712 C C . THR A 1 92 ? 8.630 -2.777 -20.654 1.00 92.12 92 THR A C 1
ATOM 714 O O . THR A 1 92 ? 8.434 -1.654 -21.112 1.00 92.12 92 THR A O 1
ATOM 717 N N . ALA A 1 93 ? 8.510 -3.877 -21.403 1.00 94.25 93 ALA A N 1
ATOM 718 C CA . ALA A 1 93 ? 8.126 -3.849 -22.814 1.00 94.25 93 ALA A CA 1
ATOM 719 C C . ALA A 1 93 ? 6.606 -3.766 -23.048 1.00 94.25 93 ALA A C 1
ATOM 721 O O . ALA A 1 93 ? 6.174 -3.531 -24.179 1.00 94.25 93 ALA A O 1
ATOM 722 N N . ALA A 1 94 ? 5.783 -3.982 -22.018 1.00 94.19 94 ALA A N 1
ATOM 723 C CA . ALA A 1 94 ? 4.336 -3.974 -22.168 1.00 94.19 94 ALA A CA 1
ATOM 724 C C . ALA A 1 94 ? 3.826 -2.563 -22.525 1.00 94.19 94 ALA A C 1
ATOM 726 O O . ALA A 1 94 ? 4.253 -1.572 -21.926 1.00 94.19 94 ALA A O 1
ATOM 727 N N . PRO A 1 95 ? 2.882 -2.437 -23.477 1.00 92.69 95 PRO A N 1
ATOM 728 C CA . PRO A 1 95 ? 2.323 -1.142 -23.830 1.00 92.69 95 PRO A CA 1
ATOM 729 C C . PRO A 1 95 ? 1.559 -0.560 -22.640 1.00 92.69 95 PRO A C 1
ATOM 731 O O . PRO A 1 95 ? 0.641 -1.188 -22.103 1.00 92.69 95 PRO A O 1
ATOM 734 N N . ARG A 1 96 ? 1.896 0.675 -22.257 1.00 87.50 96 ARG A N 1
ATOM 735 C CA . ARG A 1 96 ? 1.083 1.423 -21.296 1.00 87.50 96 ARG A CA 1
ATOM 736 C C . ARG A 1 96 ? -0.220 1.831 -21.972 1.00 87.50 96 ARG A C 1
ATOM 738 O O . ARG A 1 96 ? -0.206 2.459 -23.028 1.00 87.50 96 ARG A O 1
ATOM 745 N N . ARG A 1 97 ? -1.346 1.491 -21.352 1.00 80.94 97 ARG A N 1
ATOM 746 C CA . ARG A 1 97 ? -2.650 2.032 -21.740 1.00 80.94 97 ARG A CA 1
ATOM 747 C C . ARG A 1 97 ? -2.849 3.328 -20.964 1.00 80.94 97 ARG A C 1
ATOM 749 O O . ARG A 1 97 ? -2.884 3.290 -19.739 1.00 80.94 97 ARG A O 1
ATOM 756 N N . SER A 1 98 ? -2.926 4.459 -21.657 1.00 61.97 98 SER A N 1
ATOM 757 C CA . SER A 1 98 ? -3.434 5.693 -21.057 1.00 61.97 98 SER A CA 1
ATOM 758 C C . SER A 1 98 ? -4.923 5.493 -20.778 1.00 61.97 98 SER A C 1
ATOM 760 O O . SER A 1 98 ? -5.673 5.194 -21.712 1.00 61.97 98 SER A O 1
ATOM 762 N N . GLY A 1 99 ? -5.304 5.559 -19.503 1.00 51.59 99 GLY A N 1
ATOM 763 C CA . GLY A 1 99 ? -6.705 5.647 -19.086 1.00 51.59 99 GLY A CA 1
ATOM 764 C C . GLY A 1 99 ? -7.299 7.015 -19.380 1.00 51.59 99 GLY A C 1
ATOM 765 O O . GLY A 1 99 ? -6.506 7.968 -19.564 1.00 51.59 99 GLY A O 1
#

Organism: Gonium pectorale (NCBI:txid33097)

Sequence (99 aa):
MADAYLNQHHVRQMLAAKGVPPTEERVWESCDKEVDNV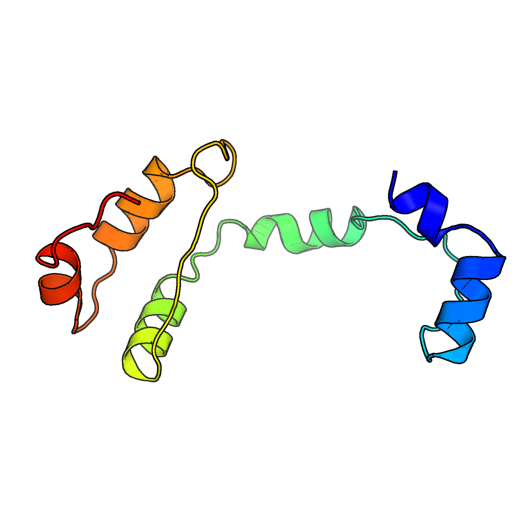LGHDVMKSVKSLVIDLLSYKPVLLYQGQWDAECGVGSNDAWIGALQWSGHGGFTAAPRRSG

InterPro domains:
  IPR001563 Peptidase S10, serine carboxypeptidase [PF00450] (2-96)
  IPR029058 Alpha/Beta hydrolase fold [G3DSA:3.40.50.1820] (1-98)
  IPR029058 Alpha/Beta hydrolase fold [SSF53474] (3-97)

Radius of gyration: 20.24 Å; chains: 1; bounding box: 38×32×53 Å